Protein AF-A0A0F9FP41-F1 (afdb_monomer_lite)

Secondary structure (DSSP, 8-state):
---HHHHHHHHHHHHHHHHHHHHHHHH-HHHHHHHHHHHHHHHHHHHHHHHHHHHHHHHHHTTT--STTHHHHHHHHHHHHHHHHHHHHHHHHHHHT----HHHHHHHHHHHHHHHHHHHHHHTT---

Foldseek 3Di:
DPDLPPLLVLLVQLLVLLVVLLVVCVVPVQPRLLVNLVSLVSSLVSLVVSCVVVVVLCVVCVVVPPDPCVVVVVLLVVLSVLLNVLSVVRNVCSNVSNSDNPSSVSNSVSSVVSSVSSVVCVVVVVSD

pLDDT: mean 81.09, std 14.69, range [27.73, 95.56]

Organism: NCBI:txid412755

Radius of gyration: 15.66 Å; chains: 1; bounding box: 42×20×42 Å

Structure (mmCIF, N/CA/C/O backbone):
data_AF-A0A0F9FP41-F1
#
_entry.id   AF-A0A0F9FP41-F1
#
loop_
_atom_site.group_PDB
_atom_site.id
_atom_site.type_symbol
_atom_site.label_atom_id
_atom_site.label_alt_id
_atom_site.label_comp_id
_atom_site.l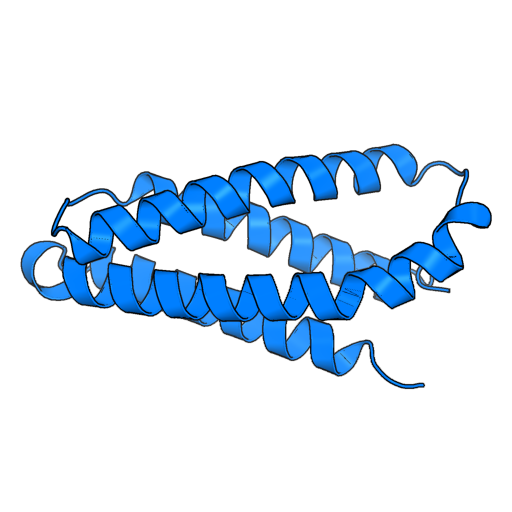abel_asym_id
_atom_site.label_entity_id
_atom_site.label_seq_id
_atom_site.pdbx_PDB_ins_code
_atom_site.Cartn_x
_atom_site.Cartn_y
_atom_site.Cartn_z
_atom_site.occupancy
_atom_site.B_iso_or_equiv
_atom_site.auth_seq_id
_atom_site.auth_comp_id
_atom_site.auth_asym_id
_atom_site.auth_atom_id
_atom_site.pdbx_PDB_model_num
ATOM 1 N N . PHE A 1 1 ? 7.578 -6.459 -22.882 1.00 27.73 1 PHE A N 1
ATOM 2 C CA . PHE A 1 1 ? 6.197 -6.137 -23.325 1.00 27.73 1 PHE A CA 1
ATOM 3 C C . PHE A 1 1 ? 5.163 -6.595 -22.292 1.00 27.73 1 PHE A C 1
ATOM 5 O O . PHE A 1 1 ? 4.282 -5.819 -21.958 1.00 27.73 1 PHE A O 1
ATOM 12 N N . PHE A 1 2 ? 5.323 -7.771 -21.671 1.00 29.27 2 PHE A N 1
ATOM 13 C CA . PHE A 1 2 ? 4.994 -7.941 -20.241 1.00 29.27 2 PHE A CA 1
ATOM 14 C C . PHE A 1 2 ? 5.940 -7.013 -19.437 1.00 29.27 2 PHE A C 1
ATOM 16 O O . PHE A 1 2 ? 7.082 -6.869 -19.860 1.00 29.27 2 PHE A O 1
ATOM 23 N N . SER A 1 3 ? 5.608 -6.296 -18.362 1.00 48.59 3 SER A N 1
ATOM 24 C CA . SER A 1 3 ? 4.456 -6.354 -17.455 1.00 48.59 3 SER A CA 1
ATOM 25 C C . SER A 1 3 ? 4.341 -5.072 -16.600 1.00 48.59 3 SER A C 1
ATOM 27 O O . SER A 1 3 ? 3.959 -5.151 -15.438 1.00 48.59 3 SER A O 1
ATOM 29 N N . HIS A 1 4 ? 4.683 -3.882 -17.117 1.00 55.31 4 HIS A N 1
ATOM 30 C CA . HIS A 1 4 ? 4.597 -2.652 -16.310 1.00 55.31 4 HIS A CA 1
ATOM 31 C C . HIS A 1 4 ? 3.174 -2.419 -15.783 1.00 55.31 4 HIS A C 1
ATOM 33 O O . HIS A 1 4 ? 2.991 -2.195 -14.592 1.00 55.31 4 HIS A O 1
ATOM 39 N N . THR A 1 5 ? 2.154 -2.584 -16.628 1.00 56.56 5 THR A N 1
ATOM 40 C CA . THR A 1 5 ? 0.736 -2.383 -16.284 1.00 56.56 5 THR A CA 1
ATOM 41 C C . THR A 1 5 ? 0.262 -3.206 -15.087 1.00 56.56 5 THR A C 1
ATOM 43 O O . THR A 1 5 ? -0.465 -2.675 -14.254 1.00 56.56 5 THR A O 1
ATOM 46 N N . GLY A 1 6 ? 0.694 -4.463 -14.948 1.00 59.78 6 GLY A N 1
ATOM 47 C CA . GLY A 1 6 ? 0.287 -5.321 -13.828 1.00 59.78 6 GLY A CA 1
ATOM 48 C C . GLY A 1 6 ? 0.765 -4.797 -12.471 1.00 59.78 6 GLY A C 1
ATOM 49 O O . GLY A 1 6 ? -0.021 -4.732 -11.528 1.00 59.78 6 GLY A O 1
ATOM 50 N N . PHE A 1 7 ? 2.020 -4.343 -12.394 1.00 67.38 7 PHE A N 1
ATOM 51 C CA . PHE A 1 7 ? 2.608 -3.797 -11.166 1.00 67.38 7 PHE A CA 1
ATOM 52 C C . PHE A 1 7 ? 1.913 -2.507 -10.719 1.00 67.38 7 PHE A C 1
ATOM 54 O O . PHE A 1 7 ? 1.596 -2.345 -9.539 1.00 67.38 7 PHE A O 1
ATOM 61 N N . TYR A 1 8 ? 1.601 -1.605 -11.659 1.00 71.94 8 TYR A N 1
ATOM 62 C CA . TYR A 1 8 ? 0.886 -0.368 -11.322 1.00 71.94 8 TYR A CA 1
ATOM 63 C C . TYR A 1 8 ? -0.561 -0.624 -10.928 1.00 71.94 8 TYR A C 1
ATOM 65 O O . TYR A 1 8 ? -1.055 -0.009 -9.990 1.00 71.94 8 TYR A O 1
ATOM 73 N N . ILE A 1 9 ? -1.247 -1.552 -11.591 1.00 77.94 9 ILE A N 1
ATOM 74 C CA . ILE A 1 9 ? -2.628 -1.870 -11.224 1.00 77.94 9 ILE A CA 1
ATOM 75 C C . ILE A 1 9 ? -2.668 -2.444 -9.801 1.00 77.94 9 ILE A C 1
ATOM 77 O O . ILE A 1 9 ? -3.452 -1.970 -8.980 1.00 77.94 9 ILE A O 1
ATOM 81 N N . ILE A 1 10 ? -1.781 -3.387 -9.464 1.00 85.44 10 ILE A N 1
ATOM 82 C CA . ILE A 1 10 ? -1.722 -3.976 -8.116 1.00 85.44 10 ILE A CA 1
ATOM 83 C C . ILE A 1 10 ? -1.324 -2.922 -7.073 1.00 85.44 10 ILE A C 1
ATOM 85 O O . ILE A 1 10 ? -1.988 -2.802 -6.041 1.00 85.44 10 ILE A O 1
ATOM 89 N N . GLY A 1 11 ? -0.287 -2.121 -7.346 1.00 84.50 11 GLY A N 1
ATOM 90 C CA . GLY A 1 11 ? 0.156 -1.049 -6.452 1.00 84.50 11 GLY A CA 1
ATOM 91 C C . GLY A 1 11 ? -0.910 0.030 -6.229 1.00 84.50 11 GLY A C 1
ATOM 92 O O . GLY A 1 11 ? -1.134 0.455 -5.096 1.00 84.50 11 GLY A O 1
ATOM 93 N N . GLY A 1 12 ? -1.627 0.425 -7.282 1.00 86.75 12 GLY A N 1
ATOM 94 C CA . GLY A 1 12 ? -2.725 1.386 -7.206 1.00 86.75 12 GLY A CA 1
ATOM 95 C C . GLY A 1 12 ? -3.905 0.859 -6.389 1.00 86.75 12 GLY A C 1
ATOM 96 O O . GLY A 1 12 ? -4.417 1.569 -5.524 1.00 86.75 12 GLY A O 1
ATOM 97 N N . ILE A 1 13 ? -4.300 -0.404 -6.592 1.00 91.00 13 ILE A N 1
ATOM 98 C CA . ILE A 1 13 ? -5.369 -1.043 -5.805 1.00 91.00 13 ILE A CA 1
ATOM 99 C C . ILE A 1 13 ? -4.972 -1.137 -4.327 1.00 91.00 13 ILE A C 1
ATOM 101 O O . ILE A 1 13 ? -5.805 -0.868 -3.460 1.00 91.00 13 ILE A O 1
ATOM 105 N N . ALA A 1 14 ? -3.710 -1.458 -4.024 1.00 91.38 14 ALA A N 1
ATOM 106 C CA . ALA A 1 14 ? -3.207 -1.469 -2.652 1.00 91.38 14 ALA A CA 1
ATOM 107 C C . ALA A 1 14 ? -3.384 -0.090 -1.990 1.00 91.38 14 ALA A C 1
ATOM 109 O O . ALA A 1 14 ? -4.023 0.023 -0.942 1.00 91.38 14 ALA A O 1
ATOM 110 N N . ILE A 1 15 ? -2.925 0.977 -2.655 1.00 93.19 15 ILE A N 1
ATOM 111 C CA . ILE A 1 15 ? -3.055 2.354 -2.157 1.00 93.19 15 ILE A CA 1
ATOM 112 C C . ILE A 1 15 ? -4.523 2.732 -1.939 1.00 93.19 15 ILE A C 1
ATOM 114 O O . ILE A 1 15 ? -4.856 3.273 -0.887 1.00 93.19 15 ILE A O 1
ATOM 118 N N . ILE A 1 16 ? -5.416 2.414 -2.882 1.00 93.06 16 ILE A N 1
ATOM 119 C CA . ILE A 1 16 ? -6.853 2.700 -2.752 1.00 93.06 16 ILE A CA 1
ATOM 120 C C . ILE A 1 16 ? -7.461 1.931 -1.573 1.00 93.06 16 ILE A C 1
ATOM 122 O O . ILE A 1 16 ? -8.249 2.504 -0.817 1.00 93.06 16 ILE A O 1
ATOM 126 N N . SER A 1 17 ? -7.082 0.666 -1.374 1.00 94.00 17 SER A N 1
ATOM 127 C CA . SER A 1 17 ? -7.535 -0.143 -0.237 1.00 94.00 17 SER A CA 1
ATOM 128 C C . SER A 1 17 ? -7.135 0.502 1.091 1.00 94.00 17 SER A C 1
ATOM 130 O O . SER A 1 17 ? -7.988 0.738 1.952 1.00 94.00 17 SER A O 1
ATOM 132 N N . LEU A 1 18 ? -5.856 0.863 1.248 1.00 92.25 18 LEU A N 1
ATOM 133 C CA . LEU A 1 18 ? -5.363 1.508 2.466 1.00 92.25 18 LEU A CA 1
ATOM 134 C C . LEU A 1 18 ? -5.971 2.903 2.669 1.00 92.25 18 LEU A C 1
ATOM 136 O O . LEU A 1 18 ? -6.353 3.247 3.790 1.00 92.25 18 LEU A O 1
ATOM 140 N N . ALA A 1 19 ? -6.105 3.695 1.602 1.00 92.69 19 ALA A N 1
ATOM 141 C CA . ALA A 1 19 ? -6.736 5.011 1.645 1.00 92.69 19 ALA A CA 1
ATOM 142 C C . ALA A 1 19 ? -8.187 4.899 2.118 1.00 92.69 19 ALA A C 1
ATOM 144 O O . ALA A 1 19 ? -8.580 5.582 3.059 1.00 92.69 19 ALA A O 1
ATOM 145 N N . THR A 1 20 ? -8.955 3.978 1.533 1.00 92.44 20 THR A N 1
ATOM 146 C CA . THR A 1 20 ? -10.353 3.727 1.903 1.00 92.44 20 THR A CA 1
ATOM 147 C C . THR A 1 20 ? -10.461 3.318 3.367 1.00 92.44 20 THR A C 1
ATOM 149 O O . THR A 1 20 ? -11.247 3.900 4.114 1.00 92.44 20 THR A O 1
ATOM 152 N N . GLY A 1 21 ? -9.621 2.381 3.819 1.00 87.94 21 GLY A N 1
ATOM 153 C CA . GLY A 1 21 ? -9.592 1.968 5.221 1.00 87.94 21 GLY A CA 1
ATOM 154 C C . GLY A 1 21 ? -9.237 3.108 6.169 1.00 87.94 21 GLY A C 1
ATOM 155 O O . GLY A 1 21 ? -9.797 3.206 7.259 1.00 87.94 21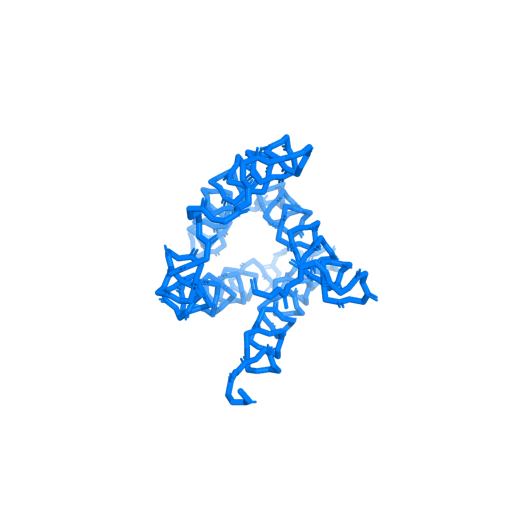 GLY A O 1
ATOM 156 N N . THR A 1 22 ? -8.330 3.997 5.768 1.00 88.12 22 THR A N 1
ATOM 157 C CA . THR A 1 22 ? -7.925 5.161 6.570 1.00 88.12 22 THR A CA 1
ATOM 158 C C . THR A 1 22 ? -9.012 6.239 6.593 1.00 88.12 22 THR A C 1
ATOM 160 O O . THR A 1 22 ? -9.295 6.787 7.653 1.00 88.12 22 THR A O 1
ATOM 163 N N . ILE A 1 23 ? -9.692 6.503 5.475 1.00 90.69 23 ILE A N 1
ATOM 164 C CA . ILE A 1 23 ? -10.799 7.470 5.392 1.00 90.69 23 ILE A CA 1
ATOM 165 C C . ILE A 1 23 ? -11.993 7.008 6.233 1.00 90.69 23 ILE A C 1
ATOM 167 O O . ILE A 1 23 ? -12.502 7.780 7.045 1.00 90.69 23 ILE A O 1
ATOM 171 N N . LEU A 1 24 ? -12.410 5.744 6.099 1.00 87.81 24 LEU A N 1
ATOM 172 C CA . LEU A 1 24 ? -13.501 5.183 6.904 1.00 87.81 24 LEU A CA 1
ATOM 173 C C . LEU A 1 24 ? -13.192 5.275 8.401 1.00 87.81 24 LEU A C 1
ATOM 175 O O . LEU A 1 24 ? -14.054 5.653 9.193 1.00 87.81 24 LEU A O 1
ATOM 179 N N . TYR A 1 25 ? -11.940 5.006 8.778 1.00 88.06 25 TYR A N 1
ATOM 180 C CA . TYR A 1 25 ? -11.474 5.171 10.149 1.00 88.06 25 TYR A CA 1
ATOM 181 C C . TYR A 1 25 ? -11.611 6.617 10.650 1.00 88.06 25 TYR A C 1
ATOM 183 O O . TYR A 1 25 ? -12.050 6.831 11.776 1.00 88.06 25 TYR A O 1
ATOM 191 N N . ILE A 1 26 ? -11.275 7.621 9.830 1.00 88.62 26 ILE A N 1
ATOM 192 C CA . ILE A 1 26 ? -11.420 9.042 10.199 1.00 88.62 26 ILE A CA 1
ATOM 193 C C . ILE A 1 26 ? -12.886 9.404 10.443 1.00 88.62 26 ILE A C 1
ATOM 195 O O . ILE A 1 26 ? -13.168 10.132 11.392 1.00 88.62 26 ILE A O 1
ATOM 199 N N . ILE A 1 27 ? -13.801 8.894 9.614 1.00 91.06 27 ILE A N 1
ATOM 200 C CA . ILE A 1 27 ? -15.237 9.182 9.726 1.00 91.06 27 ILE A CA 1
ATOM 201 C C . ILE A 1 27 ? -15.793 8.657 11.053 1.00 91.06 27 ILE A C 1
ATOM 203 O O . ILE A 1 27 ? -1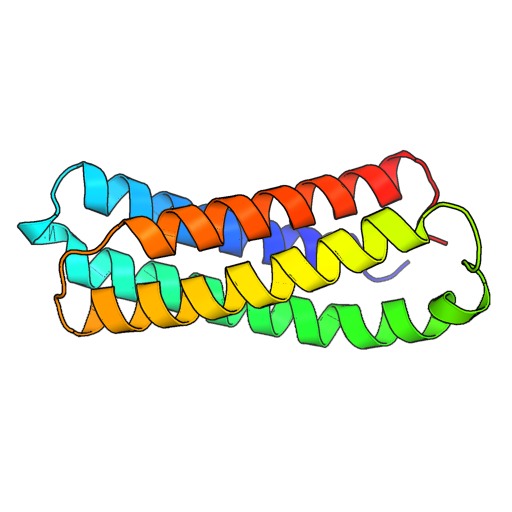6.519 9.371 11.742 1.00 91.06 27 ILE A O 1
ATOM 207 N N . ASN A 1 28 ? -15.476 7.411 11.420 1.00 89.69 28 ASN A N 1
ATOM 208 C CA . ASN A 1 28 ? -15.898 6.847 12.700 1.00 89.69 28 ASN A CA 1
ATOM 209 C C . ASN A 1 28 ? -14.927 5.765 13.185 1.00 89.69 28 ASN A C 1
ATOM 211 O O . ASN A 1 28 ? -15.008 4.600 12.791 1.00 89.69 28 ASN A O 1
ATOM 215 N N . GLN A 1 29 ? -14.044 6.151 14.103 1.00 86.38 29 GLN A N 1
ATOM 216 C CA . GLN A 1 29 ? -13.032 5.253 14.652 1.00 86.38 29 GLN A CA 1
ATOM 217 C C . GLN A 1 29 ? -13.666 4.078 15.402 1.00 86.38 29 GLN A C 1
ATOM 219 O O . GLN A 1 29 ? -13.258 2.942 15.211 1.00 86.38 29 GLN A O 1
ATOM 224 N N . GLU A 1 30 ? -14.707 4.309 16.204 1.00 86.38 30 GLU A N 1
ATOM 225 C CA . GLU A 1 30 ? -15.314 3.250 17.023 1.00 86.38 30 GLU A CA 1
ATOM 226 C C . GLU A 1 30 ? -15.900 2.120 16.180 1.00 86.38 30 GLU A C 1
ATOM 228 O O . GLU A 1 30 ? -15.751 0.944 16.510 1.00 86.38 30 GLU A O 1
ATOM 233 N N . LYS A 1 31 ? -16.526 2.488 15.060 1.00 88.12 31 LYS A N 1
ATOM 234 C CA . LYS A 1 31 ? -17.158 1.545 14.144 1.00 88.12 31 LYS A CA 1
ATOM 235 C C . LYS A 1 31 ? -16.154 0.889 13.197 1.00 88.12 31 LYS A C 1
ATOM 237 O O . LYS A 1 31 ? -16.301 -0.290 12.878 1.00 88.12 31 LYS A O 1
ATOM 242 N N . PHE A 1 32 ? -15.153 1.635 12.726 1.00 91.25 32 PHE A N 1
ATOM 243 C CA . PHE A 1 32 ? -14.329 1.221 11.590 1.00 91.25 32 PHE A CA 1
ATOM 244 C C . PHE A 1 32 ? -12.894 0.795 11.932 1.00 91.25 32 PHE A C 1
ATOM 246 O O . PHE A 1 32 ? -12.173 0.428 11.011 1.00 91.25 32 PHE A O 1
ATOM 253 N N . THR A 1 33 ? -12.462 0.728 13.202 1.00 88.50 33 THR A N 1
ATOM 254 C CA . THR A 1 33 ? -11.106 0.230 13.555 1.00 88.50 33 THR A CA 1
ATOM 255 C C . THR A 1 33 ? -10.792 -1.147 12.964 1.00 88.50 33 THR A C 1
ATOM 257 O O . THR A 1 33 ? -9.743 -1.335 12.350 1.00 88.50 33 THR A O 1
ATOM 260 N N . LYS A 1 34 ? -11.715 -2.110 13.075 1.00 88.12 34 LYS A N 1
ATOM 261 C CA . LYS A 1 34 ? -11.498 -3.455 12.512 1.00 88.12 34 LYS A CA 1
ATOM 262 C C . LYS A 1 34 ? -11.489 -3.448 10.984 1.00 88.12 34 LYS A C 1
ATOM 264 O O . LYS A 1 34 ? -10.690 -4.152 10.374 1.00 88.12 34 LYS A O 1
ATOM 269 N N . ALA A 1 35 ? -12.343 -2.629 10.367 1.00 89.50 35 ALA A N 1
ATOM 270 C CA . ALA A 1 35 ? -12.376 -2.464 8.915 1.00 89.50 35 ALA A CA 1
ATOM 271 C C . ALA A 1 35 ? -11.077 -1.828 8.393 1.00 89.50 35 ALA A C 1
ATOM 273 O O . ALA A 1 35 ? -10.547 -2.269 7.378 1.00 89.50 35 ALA A O 1
ATOM 274 N N . HIS A 1 36 ? -10.526 -0.855 9.125 1.00 91.19 36 HIS A N 1
ATOM 275 C CA . HIS A 1 36 ? -9.213 -0.278 8.856 1.00 91.19 36 HIS A CA 1
ATOM 276 C C . HIS A 1 36 ? -8.124 -1.348 8.882 1.00 91.19 36 HIS A C 1
ATOM 278 O O . HIS A 1 36 ? -7.370 -1.458 7.922 1.00 91.19 36 HIS A O 1
ATOM 284 N N . GLY A 1 37 ? -8.096 -2.182 9.928 1.00 88.56 37 GLY A N 1
ATOM 285 C CA . GLY A 1 37 ? -7.170 -3.312 10.022 1.00 88.56 37 GLY A CA 1
ATOM 286 C C . GLY A 1 37 ? -7.277 -4.250 8.821 1.00 88.56 37 GLY A C 1
ATOM 287 O O . GLY A 1 37 ? -6.275 -4.525 8.173 1.00 88.56 37 GLY A O 1
ATOM 288 N N . LEU A 1 38 ? -8.486 -4.680 8.453 1.00 92.69 38 LEU A N 1
ATOM 289 C CA . LEU A 1 38 ? -8.697 -5.572 7.305 1.00 92.69 38 LEU A CA 1
ATOM 290 C C . LEU A 1 38 ? -8.254 -4.951 5.973 1.00 92.69 38 LEU A C 1
ATOM 292 O O . LEU A 1 38 ? -7.577 -5.608 5.181 1.00 92.69 38 LEU A O 1
ATOM 296 N N . LEU A 1 39 ? -8.589 -3.685 5.726 1.00 93.50 39 LEU A N 1
ATOM 297 C CA . LEU A 1 39 ? -8.215 -2.984 4.495 1.00 93.50 39 LEU A CA 1
ATOM 298 C C . LEU A 1 39 ? -6.714 -2.664 4.436 1.00 93.50 39 LEU A C 1
ATOM 300 O O . LEU A 1 39 ? -6.114 -2.757 3.362 1.00 93.50 39 LEU A O 1
ATOM 304 N N . ALA A 1 40 ? -6.092 -2.366 5.580 1.00 91.38 40 ALA A N 1
ATOM 305 C CA . ALA A 1 40 ? -4.644 -2.233 5.706 1.00 91.38 40 ALA A CA 1
ATOM 306 C C . ALA A 1 40 ? -3.934 -3.576 5.478 1.00 91.38 40 ALA A C 1
ATOM 308 O O . ALA A 1 40 ? -2.931 -3.622 4.772 1.00 91.38 40 ALA A O 1
ATOM 309 N N . GLY A 1 41 ? -4.485 -4.679 5.992 1.00 91.88 41 GLY A N 1
ATOM 310 C CA . GLY A 1 41 ? -3.984 -6.035 5.750 1.00 91.88 41 GLY A CA 1
ATOM 311 C C . GLY A 1 41 ? -4.090 -6.453 4.286 1.00 91.88 41 GLY A C 1
ATOM 312 O O . GLY A 1 41 ? -3.134 -6.964 3.711 1.00 91.88 41 GLY A O 1
ATOM 313 N N . THR A 1 42 ? -5.223 -6.162 3.649 1.00 93.19 42 THR A N 1
ATOM 314 C CA . THR A 1 42 ? -5.419 -6.416 2.214 1.00 93.19 42 THR A CA 1
ATOM 315 C C . THR A 1 42 ? -4.419 -5.608 1.388 1.00 93.19 42 THR A C 1
ATOM 317 O O . THR A 1 42 ? -3.773 -6.143 0.490 1.00 93.19 42 THR A O 1
ATOM 320 N N . SER A 1 43 ? -4.217 -4.336 1.747 1.00 93.75 43 SER A N 1
ATOM 321 C CA . SER A 1 43 ? -3.201 -3.502 1.111 1.00 93.75 43 SER A CA 1
ATOM 322 C C . SER A 1 43 ? -1.785 -4.029 1.329 1.00 93.75 43 SER A C 1
ATOM 324 O O . SER A 1 43 ? -1.001 -3.987 0.389 1.00 93.75 43 SER A O 1
ATOM 326 N N . LEU A 1 44 ? -1.444 -4.517 2.525 1.00 93.31 44 LEU A N 1
ATOM 327 C CA . LEU A 1 44 ? -0.140 -5.128 2.789 1.00 93.31 44 LEU A CA 1
ATOM 328 C C . LEU A 1 44 ? 0.103 -6.312 1.863 1.00 93.31 44 LEU A C 1
ATOM 330 O O . LEU A 1 44 ? 1.131 -6.337 1.202 1.00 93.31 44 LEU A O 1
ATOM 334 N N . ILE A 1 45 ? -0.851 -7.244 1.773 1.00 94.25 45 ILE A N 1
ATOM 335 C CA . ILE A 1 45 ? -0.736 -8.435 0.919 1.00 94.25 45 ILE A CA 1
ATOM 336 C C . ILE A 1 45 ? -0.508 -8.026 -0.538 1.00 94.25 45 ILE A C 1
ATOM 338 O O . ILE A 1 45 ? 0.405 -8.537 -1.186 1.00 94.25 45 ILE A O 1
ATOM 342 N N . LEU A 1 46 ? -1.295 -7.075 -1.048 1.00 92.56 46 LEU A N 1
ATOM 343 C CA . LEU A 1 46 ? -1.139 -6.571 -2.412 1.00 92.56 46 LEU A CA 1
ATOM 344 C C . LEU A 1 46 ? 0.224 -5.899 -2.624 1.00 92.56 46 LEU A C 1
ATOM 346 O O . LEU A 1 46 ? 0.867 -6.140 -3.643 1.00 92.56 46 LEU A O 1
ATOM 350 N N . THR A 1 47 ? 0.706 -5.116 -1.656 1.00 91.44 47 THR A N 1
ATOM 351 C CA . THR A 1 47 ? 2.046 -4.517 -1.701 1.00 91.44 47 THR A CA 1
ATOM 352 C C . THR A 1 47 ? 3.142 -5.586 -1.678 1.00 91.44 47 THR A C 1
ATOM 354 O O . THR A 1 47 ? 4.102 -5.480 -2.437 1.00 91.44 47 THR A O 1
ATOM 357 N N . THR A 1 48 ? 3.009 -6.642 -0.870 1.00 91.62 48 THR A N 1
ATOM 358 C CA . THR A 1 48 ? 3.956 -7.769 -0.838 1.00 91.62 48 THR A CA 1
ATOM 359 C C . THR A 1 48 ? 4.017 -8.477 -2.186 1.00 91.62 48 THR A C 1
ATOM 361 O O . THR A 1 48 ? 5.107 -8.712 -2.704 1.00 91.62 48 THR A O 1
ATOM 364 N N . ILE A 1 49 ? 2.855 -8.774 -2.778 1.00 89.88 49 ILE A N 1
ATOM 365 C CA . ILE A 1 49 ? 2.770 -9.352 -4.123 1.00 89.88 49 ILE A CA 1
ATOM 366 C C . ILE A 1 49 ? 3.469 -8.422 -5.116 1.00 89.88 49 ILE A C 1
ATOM 368 O O . ILE A 1 49 ? 4.334 -8.872 -5.862 1.00 89.88 49 ILE A O 1
ATOM 372 N N . ASN A 1 50 ? 3.177 -7.119 -5.071 1.00 87.62 50 ASN A N 1
ATOM 373 C CA . ASN A 1 50 ? 3.806 -6.142 -5.953 1.00 87.62 50 ASN A CA 1
ATOM 374 C C . ASN A 1 50 ? 5.344 -6.179 -5.842 1.00 87.62 50 ASN A C 1
ATOM 376 O O . ASN A 1 50 ? 6.024 -6.316 -6.855 1.00 87.62 50 ASN A O 1
ATOM 380 N N . ILE A 1 51 ? 5.895 -6.179 -4.622 1.00 85.88 51 ILE A N 1
ATOM 381 C CA . ILE A 1 51 ? 7.347 -6.262 -4.377 1.00 85.88 51 ILE A CA 1
ATOM 382 C C . ILE A 1 51 ? 7.953 -7.534 -4.986 1.00 85.88 51 ILE A C 1
ATOM 384 O O . ILE A 1 51 ? 8.928 -7.443 -5.731 1.00 85.88 51 ILE A O 1
ATOM 388 N N . ILE A 1 52 ? 7.375 -8.709 -4.704 1.00 85.31 52 ILE A N 1
ATOM 389 C CA . ILE A 1 52 ? 7.877 -9.999 -5.218 1.00 85.31 52 ILE A CA 1
ATOM 390 C C . ILE A 1 52 ? 7.929 -9.978 -6.744 1.00 85.31 52 ILE A C 1
ATOM 392 O O . ILE A 1 52 ? 8.889 -10.442 -7.356 1.00 85.31 52 ILE A O 1
ATOM 396 N N . THR A 1 53 ? 6.895 -9.414 -7.356 1.00 81.44 53 THR A N 1
ATOM 397 C CA . THR A 1 53 ? 6.745 -9.429 -8.805 1.00 81.44 53 THR A CA 1
ATOM 398 C C . THR A 1 53 ? 7.656 -8.410 -9.513 1.00 81.44 53 THR A C 1
ATOM 400 O O . THR A 1 53 ? 8.050 -8.643 -10.654 1.00 81.44 53 THR A O 1
ATOM 403 N N . VAL A 1 54 ? 8.065 -7.330 -8.832 1.00 77.25 54 VAL A N 1
ATOM 404 C CA . VAL A 1 54 ? 8.972 -6.293 -9.365 1.00 77.25 54 VAL A CA 1
ATOM 405 C C . VAL A 1 54 ? 10.457 -6.631 -9.150 1.00 77.25 54 VAL A C 1
ATOM 407 O O . VAL A 1 54 ? 11.293 -6.215 -9.950 1.00 77.25 54 VAL A O 1
ATOM 410 N N . ILE A 1 55 ? 10.801 -7.436 -8.135 1.00 75.69 55 ILE A N 1
ATOM 411 C CA . ILE A 1 55 ? 12.197 -7.768 -7.782 1.00 75.69 55 ILE A CA 1
ATOM 412 C C . ILE A 1 55 ? 13.004 -8.341 -8.956 1.00 75.69 55 ILE A C 1
ATOM 414 O O . ILE A 1 55 ? 14.124 -7.891 -9.200 1.00 75.69 55 ILE A O 1
ATOM 418 N N . GLN A 1 56 ? 12.461 -9.321 -9.686 1.00 72.19 56 GLN A N 1
ATOM 419 C CA . GLN A 1 56 ? 13.198 -9.970 -10.776 1.00 72.19 56 GLN A CA 1
ATOM 420 C C . GLN A 1 56 ? 13.472 -9.028 -11.960 1.00 72.19 56 GLN A C 1
ATOM 422 O O . GLN A 1 56 ? 14.633 -8.929 -12.364 1.00 72.19 56 GLN A O 1
ATOM 427 N N . PRO A 1 57 ? 12.469 -8.291 -12.484 1.00 68.38 57 PRO A N 1
ATOM 428 C CA . PRO A 1 57 ? 12.707 -7.258 -13.485 1.00 68.38 57 PRO A CA 1
ATOM 429 C C . PRO A 1 57 ? 13.762 -6.243 -13.040 1.00 68.38 57 PRO A C 1
ATOM 431 O O . PRO A 1 57 ? 14.710 -5.993 -13.778 1.00 68.38 57 PRO A O 1
ATOM 434 N N . THR A 1 58 ? 13.665 -5.714 -11.816 1.00 67.94 58 THR A N 1
ATOM 435 C CA . THR A 1 58 ? 14.600 -4.692 -11.318 1.00 67.94 58 THR A CA 1
ATOM 436 C C . THR A 1 58 ? 16.038 -5.202 -11.206 1.00 67.94 58 THR A C 1
ATOM 438 O O . THR A 1 58 ? 16.968 -4.465 -11.526 1.00 67.94 58 THR A O 1
ATOM 441 N N . ALA A 1 59 ? 16.247 -6.458 -10.804 1.00 67.12 59 ALA A N 1
ATOM 442 C CA . ALA A 1 59 ? 17.587 -7.037 -10.700 1.00 67.12 59 ALA A CA 1
ATOM 443 C C . ALA A 1 59 ? 18.299 -7.151 -12.061 1.00 67.12 59 ALA A C 1
ATOM 445 O O . ALA A 1 59 ? 19.517 -6.993 -12.127 1.00 67.12 59 ALA A O 1
ATOM 446 N N . SER A 1 60 ? 17.553 -7.385 -13.147 1.00 66.12 60 SER A N 1
ATOM 447 C CA . SER A 1 60 ? 18.124 -7.548 -14.493 1.00 66.12 60 SER A CA 1
ATOM 448 C C . SER A 1 60 ? 18.659 -6.256 -15.125 1.00 66.12 60 SER A C 1
ATOM 450 O O . SER A 1 60 ? 19.559 -6.319 -15.958 1.00 66.12 60 SER A O 1
ATOM 452 N N . VAL A 1 61 ? 18.163 -5.092 -14.695 1.00 62.16 61 VAL A N 1
ATOM 453 C CA . VAL A 1 61 ? 18.546 -3.765 -15.226 1.00 62.16 61 VAL A CA 1
ATOM 454 C C . VAL A 1 61 ? 19.457 -2.971 -14.283 1.00 62.16 61 VAL A C 1
ATOM 456 O O . VAL A 1 61 ? 20.014 -1.941 -14.660 1.00 62.16 61 VAL A O 1
ATOM 459 N N . LEU A 1 62 ? 19.687 -3.486 -13.071 1.00 58.75 62 LEU A N 1
ATOM 460 C CA . LEU A 1 62 ? 20.551 -2.882 -12.052 1.00 58.75 62 LEU A CA 1
ATOM 461 C C . LEU A 1 62 ? 21.995 -2.571 -12.520 1.00 58.75 62 LEU A C 1
ATOM 463 O O . LEU A 1 62 ? 22.512 -1.528 -12.118 1.00 58.75 62 LEU A O 1
ATOM 467 N N . PRO A 1 63 ? 22.659 -3.381 -13.376 1.00 55.84 63 PRO A N 1
ATOM 468 C CA . PRO A 1 63 ? 24.028 -3.091 -13.822 1.00 55.84 63 PRO A CA 1
ATOM 469 C C . PRO A 1 63 ? 24.142 -1.911 -14.800 1.00 55.84 63 PRO A C 1
ATOM 471 O O . PRO A 1 63 ? 25.227 -1.361 -14.967 1.00 55.84 63 PRO A O 1
ATOM 474 N N . ILE A 1 64 ? 23.045 -1.531 -15.466 1.00 53.22 64 ILE A N 1
ATOM 475 C CA . ILE A 1 64 ? 23.037 -0.546 -16.563 1.00 53.22 64 ILE A CA 1
ATOM 476 C C . ILE A 1 64 ? 22.799 0.883 -16.026 1.00 53.22 64 ILE A C 1
ATOM 478 O O . ILE A 1 64 ? 23.146 1.864 -16.679 1.00 53.22 64 ILE A O 1
ATOM 482 N N . LEU A 1 65 ? 22.287 1.014 -14.795 1.00 50.91 65 LEU A N 1
ATOM 483 C CA . LEU A 1 65 ? 21.795 2.265 -14.203 1.00 50.91 65 LEU A CA 1
ATOM 484 C C . LEU A 1 65 ? 22.730 2.892 -13.139 1.00 50.91 65 LEU A C 1
ATOM 486 O O . LEU A 1 65 ? 22.265 3.525 -12.192 1.00 50.91 65 LEU A O 1
ATOM 490 N N . LEU A 1 66 ? 24.056 2.758 -13.272 1.00 51.03 66 LEU A N 1
ATOM 491 C CA . LEU A 1 66 ? 25.052 3.410 -12.392 1.00 51.03 66 LEU A CA 1
ATOM 492 C C . LEU A 1 66 ? 25.216 4.920 -12.691 1.00 51.03 66 LEU A C 1
ATOM 494 O O . LEU A 1 66 ? 26.315 5.429 -12.901 1.00 51.03 66 LEU A O 1
ATOM 498 N N . GLN A 1 67 ? 24.102 5.649 -12.733 1.00 58.12 67 GLN A N 1
ATOM 499 C CA . GLN A 1 67 ? 24.005 7.071 -13.078 1.00 58.12 67 GLN A CA 1
ATOM 500 C C . GLN A 1 67 ? 23.018 7.794 -12.121 1.00 58.12 67 GLN A C 1
ATOM 502 O O . GLN A 1 67 ? 22.460 7.124 -11.253 1.00 58.12 67 GLN A O 1
ATOM 507 N N . PRO A 1 68 ? 22.853 9.143 -12.161 1.00 55.50 68 PRO A N 1
ATOM 508 C CA . PRO A 1 68 ? 22.256 10.017 -11.114 1.00 55.50 68 PRO A CA 1
ATOM 509 C C . PRO A 1 68 ? 20.925 9.626 -10.427 1.00 55.50 68 PRO A C 1
ATOM 511 O O . PRO A 1 68 ? 20.501 10.292 -9.483 1.00 55.50 68 PRO A O 1
ATOM 514 N N . THR A 1 69 ? 20.266 8.549 -10.840 1.00 64.75 69 THR A N 1
ATOM 515 C CA . THR A 1 69 ? 19.058 7.967 -10.242 1.00 64.75 69 THR A CA 1
ATOM 516 C C . THR A 1 69 ? 19.298 7.202 -8.934 1.0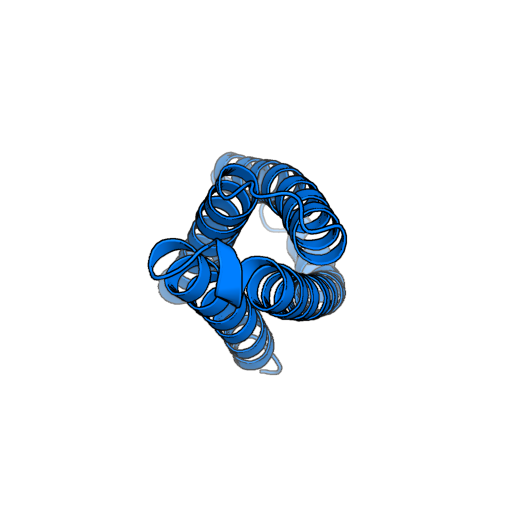0 64.75 69 THR A C 1
ATOM 518 O O . THR A 1 69 ? 18.329 6.922 -8.229 1.00 64.75 69 THR A O 1
ATOM 521 N N . MET A 1 70 ? 20.552 6.915 -8.554 1.00 68.06 70 MET A N 1
ATOM 522 C CA . MET A 1 70 ? 20.912 6.207 -7.306 1.00 68.06 70 MET A CA 1
ATOM 523 C C . MET A 1 70 ? 20.252 6.796 -6.049 1.00 68.06 70 MET A C 1
ATOM 525 O O . MET A 1 70 ? 19.788 6.053 -5.185 1.00 68.06 70 MET A O 1
ATOM 529 N N . PHE A 1 71 ? 20.160 8.126 -5.956 1.00 74.25 71 PHE A N 1
ATOM 530 C CA . PHE A 1 71 ? 19.506 8.789 -4.825 1.00 74.25 71 PHE A CA 1
ATOM 531 C C . PHE A 1 71 ? 18.005 8.481 -4.763 1.00 74.25 71 PHE A C 1
ATOM 533 O O . PHE A 1 71 ? 17.483 8.148 -3.702 1.00 74.25 71 PHE A O 1
ATOM 540 N N . LEU A 1 72 ? 17.315 8.538 -5.906 1.00 75.81 72 LEU A N 1
ATOM 541 C CA . LEU A 1 72 ? 15.888 8.222 -5.993 1.00 75.81 72 LEU A CA 1
ATOM 542 C C . LEU A 1 72 ? 15.630 6.744 -5.682 1.00 75.81 72 LEU A C 1
ATOM 544 O O . LEU A 1 72 ? 14.640 6.406 -5.039 1.00 75.81 72 LEU A O 1
ATOM 548 N N . GLN A 1 73 ? 16.530 5.858 -6.098 1.00 75.94 73 GLN A N 1
ATOM 549 C CA . GLN A 1 73 ? 16.427 4.425 -5.834 1.00 75.94 73 GLN A CA 1
ATOM 550 C C . GLN A 1 73 ? 16.634 4.103 -4.349 1.00 75.94 73 GLN A C 1
ATOM 552 O O . GLN A 1 73 ? 15.860 3.347 -3.765 1.00 75.94 73 GLN A O 1
ATOM 557 N N . LEU A 1 74 ? 17.616 4.744 -3.709 1.00 81.62 74 LEU A N 1
ATOM 558 C CA . LEU A 1 74 ? 17.829 4.641 -2.266 1.00 81.62 74 LEU A CA 1
ATOM 559 C C . LEU A 1 74 ? 16.628 5.187 -1.481 1.00 81.62 74 LEU A C 1
ATOM 561 O O . LEU A 1 74 ? 16.153 4.533 -0.554 1.00 81.62 74 LEU A O 1
ATOM 565 N N . LEU A 1 75 ? 16.100 6.348 -1.882 1.00 85.19 75 LEU A N 1
ATOM 566 C CA . LEU A 1 75 ? 14.898 6.935 -1.291 1.00 85.19 75 LEU A CA 1
ATOM 567 C C . LEU A 1 75 ? 13.702 5.977 -1.401 1.00 85.19 75 LEU A C 1
ATOM 569 O O . LEU A 1 75 ? 13.009 5.758 -0.410 1.00 85.19 75 LEU A O 1
ATOM 573 N N . HIS A 1 76 ? 13.503 5.354 -2.566 1.00 86.19 76 HIS A N 1
ATOM 574 C CA . HIS A 1 76 ? 12.438 4.376 -2.792 1.00 86.19 76 HIS A CA 1
ATOM 575 C C . HIS A 1 76 ? 12.538 3.181 -1.840 1.00 86.19 76 HIS A C 1
ATOM 577 O O . HIS A 1 76 ? 11.531 2.751 -1.277 1.00 86.19 76 HIS A O 1
ATOM 583 N N . ILE A 1 77 ? 13.751 2.657 -1.631 1.00 85.44 77 ILE A N 1
ATOM 584 C CA . ILE A 1 77 ? 14.002 1.542 -0.709 1.00 85.44 77 ILE A CA 1
ATOM 585 C C . ILE A 1 77 ? 13.710 1.966 0.732 1.00 85.44 77 ILE A C 1
ATOM 587 O O . ILE A 1 77 ? 12.987 1.263 1.436 1.00 85.44 77 ILE A O 1
ATOM 591 N N . ILE A 1 78 ? 14.214 3.126 1.164 1.00 89.38 78 ILE A N 1
ATOM 592 C CA . ILE A 1 78 ? 14.001 3.640 2.525 1.00 89.38 78 ILE A CA 1
ATOM 593 C C . ILE A 1 78 ? 12.506 3.845 2.793 1.00 89.38 78 ILE A C 1
ATOM 595 O O . ILE A 1 78 ? 11.978 3.332 3.780 1.00 89.38 78 ILE A O 1
ATOM 599 N N . LEU A 1 79 ? 11.803 4.538 1.892 1.00 91.44 79 LEU A N 1
ATOM 600 C CA . LEU A 1 79 ? 10.356 4.732 1.982 1.00 91.44 79 LEU A CA 1
ATOM 601 C C . LEU A 1 79 ? 9.605 3.401 1.904 1.00 91.44 79 LEU A C 1
ATOM 603 O O . LEU A 1 79 ? 8.620 3.213 2.612 1.00 91.44 79 LEU A O 1
ATOM 607 N N . GLY A 1 80 ? 10.095 2.450 1.110 1.00 89.38 80 GLY A N 1
ATOM 608 C CA . GLY A 1 80 ? 9.557 1.097 1.035 1.00 89.38 80 GLY A CA 1
ATOM 609 C C . GLY A 1 80 ? 9.601 0.396 2.391 1.00 89.38 80 GLY A C 1
ATOM 610 O O . GLY A 1 80 ? 8.569 -0.072 2.864 1.00 89.38 80 GLY A O 1
ATOM 611 N N . VAL A 1 81 ? 10.759 0.388 3.056 1.00 92.06 81 VAL A N 1
ATOM 612 C CA . VAL A 1 81 ? 10.952 -0.244 4.374 1.00 92.06 81 VAL A CA 1
ATOM 613 C C . VAL A 1 81 ? 10.124 0.449 5.459 1.00 92.06 81 VAL A C 1
ATOM 615 O O . VAL A 1 81 ? 9.439 -0.226 6.235 1.00 92.06 81 VAL A O 1
ATOM 618 N N . ILE A 1 82 ? 10.146 1.785 5.504 1.00 95.56 82 ILE A N 1
ATOM 619 C CA . ILE A 1 82 ? 9.366 2.569 6.474 1.00 95.56 82 ILE A CA 1
ATOM 620 C C . ILE A 1 82 ? 7.870 2.323 6.263 1.00 95.56 82 ILE A C 1
ATOM 622 O O . ILE A 1 82 ? 7.156 1.997 7.213 1.00 95.56 82 ILE A O 1
ATOM 626 N N . GLY A 1 83 ? 7.401 2.422 5.018 1.00 93.31 83 GLY A N 1
ATOM 627 C CA . GLY A 1 83 ? 6.003 2.215 4.660 1.00 93.31 83 GLY A CA 1
ATOM 628 C C . GLY A 1 83 ? 5.530 0.793 4.946 1.00 93.31 83 GLY A C 1
ATOM 629 O O . GLY A 1 83 ? 4.443 0.610 5.483 1.00 93.31 83 GLY A O 1
ATOM 630 N N . TYR A 1 84 ? 6.358 -0.214 4.661 1.00 93.94 84 TYR A N 1
ATOM 631 C CA . TYR A 1 84 ? 6.038 -1.614 4.943 1.00 93.94 84 TYR A CA 1
ATOM 632 C C . TYR A 1 84 ? 5.926 -1.887 6.446 1.00 93.94 84 TYR A C 1
ATOM 634 O O . TYR A 1 84 ? 4.951 -2.488 6.897 1.00 93.94 84 TYR A O 1
ATOM 642 N N . SER A 1 85 ? 6.866 -1.363 7.237 1.00 95.50 85 SER A N 1
ATOM 643 C CA . SER A 1 85 ? 6.836 -1.471 8.701 1.00 95.50 85 SER A CA 1
ATOM 644 C C . SER A 1 85 ? 5.607 -0.773 9.290 1.00 95.50 85 SER A C 1
ATOM 646 O O . SER A 1 85 ? 4.886 -1.352 10.101 1.00 95.50 85 SER A O 1
ATOM 648 N N . ALA A 1 86 ? 5.315 0.448 8.833 1.00 93.56 86 ALA A N 1
ATOM 649 C CA . ALA A 1 86 ? 4.121 1.183 9.235 1.00 93.56 86 ALA A CA 1
ATOM 650 C C . ALA A 1 86 ? 2.833 0.452 8.823 1.00 93.56 86 ALA A C 1
ATOM 652 O O . ALA A 1 86 ? 1.887 0.399 9.604 1.00 93.56 86 ALA A O 1
ATOM 653 N N . GLY A 1 87 ? 2.808 -0.174 7.645 1.00 91.88 87 GLY A N 1
ATOM 654 C CA . GLY A 1 87 ? 1.683 -0.978 7.182 1.00 91.88 87 GLY A CA 1
ATOM 655 C C . GLY A 1 87 ? 1.401 -2.149 8.122 1.00 91.88 87 GLY A C 1
ATOM 656 O O . GLY A 1 87 ? 0.261 -2.309 8.555 1.00 91.88 87 GLY A O 1
ATOM 657 N N . ILE A 1 88 ? 2.433 -2.917 8.504 1.00 94.69 88 ILE A N 1
ATOM 658 C CA . ILE A 1 88 ? 2.313 -4.029 9.468 1.00 94.69 88 ILE A CA 1
ATOM 659 C C . ILE A 1 88 ? 1.725 -3.529 10.788 1.00 94.69 88 ILE A C 1
ATOM 661 O O . ILE A 1 88 ? 0.783 -4.125 11.311 1.00 94.69 88 ILE A O 1
ATOM 665 N N . ILE A 1 89 ? 2.237 -2.412 11.311 1.00 93.12 89 ILE A N 1
ATOM 666 C 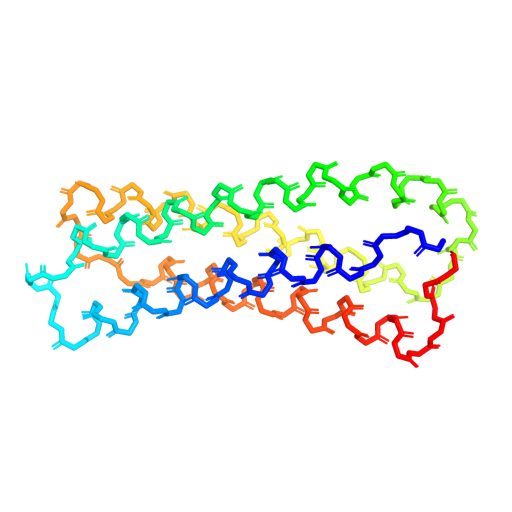CA . ILE A 1 89 ? 1.736 -1.842 12.564 1.00 93.12 89 ILE A CA 1
ATOM 667 C C . ILE A 1 89 ? 0.276 -1.392 12.408 1.00 93.12 89 ILE A C 1
ATOM 669 O O . ILE A 1 89 ? -0.531 -1.677 13.288 1.00 93.12 89 ILE A O 1
ATOM 673 N N . ALA A 1 90 ? -0.094 -0.746 11.298 1.00 90.12 90 ALA A N 1
ATOM 674 C CA . ALA A 1 90 ? -1.470 -0.318 11.031 1.00 90.12 90 ALA A CA 1
ATOM 675 C C . ALA A 1 90 ? -2.445 -1.505 10.963 1.00 90.12 90 ALA A C 1
ATOM 677 O O . ALA A 1 90 ? -3.531 -1.459 11.542 1.00 90.12 90 ALA A O 1
ATOM 678 N N . PHE A 1 91 ? -2.033 -2.595 10.313 1.00 92.44 91 PHE A N 1
ATOM 679 C CA . PHE A 1 91 ? -2.783 -3.846 10.256 1.00 92.44 91 PHE A CA 1
ATOM 680 C C . PHE A 1 91 ? -3.003 -4.447 11.651 1.00 92.44 91 PHE A C 1
ATOM 682 O O . PHE A 1 91 ? -4.145 -4.698 12.044 1.00 92.44 91 PHE A O 1
ATOM 689 N N . LEU A 1 92 ? -1.928 -4.625 12.424 1.00 92.62 92 LEU A N 1
ATOM 690 C CA . LEU A 1 92 ? -1.994 -5.206 13.768 1.00 92.62 92 LEU A CA 1
ATOM 691 C C . LEU A 1 92 ? -2.776 -4.314 14.744 1.00 92.62 92 LEU A C 1
ATOM 693 O O . LEU A 1 92 ? -3.585 -4.814 15.528 1.00 92.62 92 LEU A O 1
ATOM 697 N N . ALA A 1 93 ? -2.586 -2.995 14.677 1.00 88.25 93 ALA A N 1
ATOM 698 C CA . ALA A 1 93 ? -3.339 -2.028 15.470 1.00 88.25 93 ALA A CA 1
ATOM 699 C C . ALA A 1 93 ? -4.840 -2.088 15.141 1.00 88.25 93 ALA A C 1
ATOM 701 O O . ALA A 1 93 ? -5.665 -2.200 16.044 1.00 88.25 93 ALA A O 1
ATOM 702 N N . GLY A 1 94 ? -5.207 -2.114 13.857 1.00 86.69 94 GLY A N 1
ATOM 703 C CA . GLY A 1 94 ? -6.608 -2.216 13.446 1.00 86.69 94 GLY A CA 1
ATOM 704 C C . GLY A 1 94 ? -7.270 -3.534 13.868 1.00 86.69 94 GLY A C 1
ATOM 705 O O . GLY A 1 94 ? -8.405 -3.528 14.348 1.00 86.69 94 GLY A O 1
ATOM 706 N N . LEU A 1 95 ? -6.563 -4.665 13.761 1.00 88.06 95 LEU A N 1
ATOM 707 C CA . LEU A 1 95 ? -7.087 -5.968 14.193 1.00 88.06 95 LEU A CA 1
ATOM 708 C C . LEU A 1 95 ? -7.214 -6.096 15.714 1.00 88.06 95 LEU A C 1
ATOM 710 O O . LEU A 1 95 ? -8.202 -6.647 16.198 1.00 88.06 95 LEU A O 1
ATOM 714 N N . SER A 1 96 ? -6.254 -5.556 16.466 1.00 87.75 96 SER A N 1
ATOM 715 C CA . SER A 1 96 ? -6.302 -5.528 17.934 1.00 87.75 96 SER A CA 1
ATOM 716 C C . SER A 1 96 ? -7.353 -4.560 18.489 1.00 87.75 96 SER A C 1
ATOM 718 O O . SER A 1 96 ? -7.596 -4.538 19.693 1.00 87.75 96 SER A O 1
ATOM 720 N N . GLY A 1 97 ? -8.002 -3.762 17.632 1.00 83.62 97 GLY A N 1
ATOM 721 C CA . GLY A 1 97 ? -8.930 -2.719 18.062 1.00 83.62 97 GLY A CA 1
ATOM 722 C C . GLY A 1 97 ? -8.224 -1.479 18.616 1.00 83.62 97 GLY A C 1
ATOM 723 O O . GLY A 1 97 ? -8.893 -0.583 19.138 1.00 83.62 97 GLY A O 1
ATOM 724 N N . HIS A 1 98 ? -6.896 -1.398 18.490 1.00 85.56 98 HIS A N 1
ATOM 725 C CA . HIS A 1 98 ? -6.135 -0.231 18.892 1.00 85.56 98 HIS A CA 1
ATOM 726 C C . HIS A 1 98 ? -6.379 0.928 17.922 1.00 85.56 98 HIS A C 1
ATOM 728 O O . HIS A 1 98 ? -6.158 0.847 16.713 1.00 85.56 98 HIS A O 1
ATOM 734 N N . ARG A 1 99 ? -6.845 2.041 18.485 1.00 79.88 99 ARG A N 1
ATOM 735 C CA . ARG A 1 99 ? -7.308 3.217 17.752 1.00 79.88 99 ARG A CA 1
ATOM 736 C C . ARG A 1 99 ? -6.144 4.120 17.322 1.00 79.88 99 ARG A C 1
ATOM 738 O O . ARG A 1 99 ? -6.048 5.266 17.757 1.00 79.88 99 ARG A O 1
ATOM 745 N N . SER A 1 100 ? -5.258 3.618 16.461 1.00 78.19 100 SER A N 1
ATOM 746 C CA . SER A 1 100 ? -4.119 4.383 15.939 1.00 78.19 100 SER A CA 1
ATOM 747 C C . SER A 1 100 ? -4.173 4.553 14.422 1.00 78.19 100 SER A C 1
ATOM 749 O O . SER A 1 100 ? -4.125 3.587 13.669 1.00 78.19 100 SER A O 1
ATOM 751 N N . ARG A 1 101 ? -4.229 5.815 13.977 1.00 80.00 101 ARG A N 1
ATOM 752 C CA . ARG A 1 101 ? -4.277 6.204 12.552 1.00 80.00 101 ARG A CA 1
ATOM 753 C C . ARG A 1 101 ? -2.922 6.533 11.940 1.00 80.00 101 ARG A C 1
ATOM 755 O O . ARG A 1 101 ? -2.796 6.571 10.720 1.00 80.00 101 ARG A O 1
ATOM 762 N N . ILE A 1 102 ? -1.927 6.838 12.773 1.00 88.25 102 ILE A N 1
ATOM 763 C CA . ILE A 1 102 ? -0.677 7.449 12.307 1.00 88.25 102 ILE A CA 1
ATOM 764 C C . ILE A 1 102 ? 0.093 6.511 11.376 1.00 88.25 102 ILE A C 1
ATOM 766 O O . ILE A 1 102 ? 0.585 6.936 10.337 1.00 88.25 102 ILE A O 1
ATOM 770 N N . TYR A 1 103 ? 0.097 5.219 11.693 1.00 90.44 103 TYR A N 1
ATOM 771 C CA . TYR A 1 103 ? 0.788 4.202 10.910 1.00 90.44 103 TYR A CA 1
ATOM 772 C C . TYR A 1 103 ? 0.141 3.979 9.538 1.00 90.44 103 TYR A C 1
ATOM 774 O O . TYR A 1 103 ? 0.855 3.836 8.549 1.00 90.44 103 TYR A O 1
ATOM 782 N N . GLY A 1 104 ? -1.195 4.047 9.455 1.00 88.00 104 GLY A N 1
ATOM 783 C CA . GLY A 1 104 ? -1.916 3.990 8.182 1.00 88.00 104 GLY A CA 1
ATOM 784 C C . GLY A 1 104 ? -1.547 5.155 7.259 1.00 88.00 104 GLY A C 1
ATOM 785 O O . GLY A 1 104 ? -1.274 4.941 6.082 1.00 88.00 104 GLY A O 1
ATOM 786 N N . PHE A 1 105 ? -1.437 6.374 7.799 1.00 90.69 105 PHE A N 1
ATOM 787 C CA . PHE A 1 105 ? -1.000 7.543 7.025 1.00 90.69 105 PHE A CA 1
ATOM 788 C C . PHE A 1 105 ? 0.466 7.479 6.592 1.00 90.69 105 PHE A C 1
ATOM 790 O O . PHE A 1 105 ? 0.771 7.842 5.458 1.00 90.69 105 PHE A O 1
ATOM 797 N N . ILE A 1 106 ? 1.367 7.008 7.462 1.00 93.25 106 ILE A N 1
ATOM 798 C CA . ILE A 1 106 ? 2.786 6.841 7.116 1.00 93.25 106 ILE A CA 1
ATOM 799 C C . ILE A 1 106 ? 2.929 5.831 5.971 1.00 93.25 106 ILE A C 1
ATOM 801 O O . ILE A 1 106 ? 3.596 6.126 4.979 1.00 93.25 106 ILE A O 1
ATOM 805 N N . ALA A 1 107 ? 2.264 4.675 6.076 1.00 92.56 107 ALA A N 1
ATOM 806 C CA . ALA A 1 107 ? 2.262 3.658 5.027 1.00 92.56 107 ALA A CA 1
ATOM 807 C C . ALA A 1 107 ? 1.683 4.201 3.713 1.00 92.56 107 ALA A C 1
ATOM 809 O O . ALA A 1 107 ? 2.300 4.050 2.659 1.00 92.56 107 ALA A O 1
ATOM 810 N N . LEU A 1 108 ? 0.551 4.911 3.784 1.00 92.81 108 LEU A N 1
ATOM 811 C CA . LEU A 1 108 ? -0.097 5.508 2.619 1.00 92.81 108 LEU A CA 1
ATOM 812 C C . LEU A 1 108 ? 0.812 6.523 1.921 1.00 92.81 108 LEU A C 1
ATOM 814 O O . LEU A 1 108 ? 0.955 6.469 0.701 1.00 92.81 108 LEU A O 1
ATOM 818 N N . GLY A 1 109 ? 1.449 7.420 2.677 1.00 92.19 109 GLY A N 1
ATOM 819 C CA . GLY A 1 109 ? 2.367 8.420 2.133 1.00 92.19 109 GLY A CA 1
ATOM 820 C C . GLY A 1 109 ? 3.577 7.784 1.453 1.00 92.19 109 GLY A C 1
ATOM 821 O O . GLY A 1 109 ? 3.877 8.110 0.306 1.00 92.19 109 GLY A O 1
ATOM 822 N N . CYS A 1 110 ? 4.2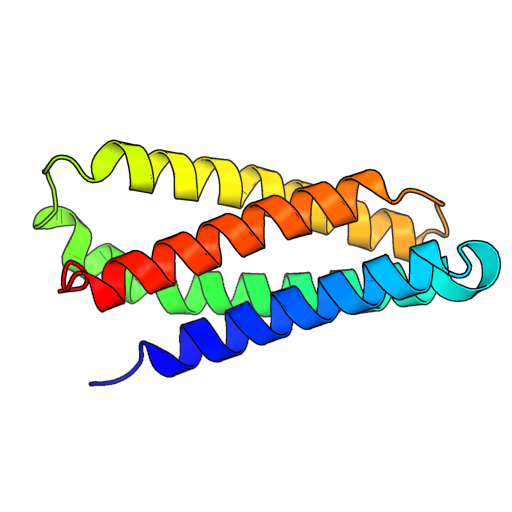23 6.823 2.121 1.00 93.62 110 CYS A N 1
ATOM 823 C CA . CYS A 1 110 ? 5.390 6.126 1.582 1.00 93.62 110 CYS A CA 1
ATOM 824 C C . CYS A 1 110 ? 5.062 5.361 0.293 1.00 93.62 110 CYS A C 1
ATOM 826 O O . CYS A 1 110 ? 5.770 5.487 -0.706 1.00 93.62 110 CYS A O 1
ATOM 828 N N . TRP A 1 111 ? 3.973 4.588 0.285 1.00 92.56 111 TRP A N 1
ATOM 829 C CA . TRP A 1 111 ? 3.595 3.791 -0.882 1.00 92.56 111 TRP A CA 1
ATOM 830 C C . TRP A 1 111 ? 3.080 4.649 -2.033 1.00 92.56 111 TRP A C 1
ATOM 832 O O . TRP A 1 111 ? 3.412 4.368 -3.181 1.00 92.56 111 TRP A O 1
ATOM 842 N N . THR A 1 112 ? 2.352 5.731 -1.747 1.00 92.31 112 THR A N 1
ATOM 843 C CA . THR A 1 112 ? 1.918 6.684 -2.780 1.00 92.31 112 THR A CA 1
ATOM 844 C C . THR A 1 112 ? 3.111 7.381 -3.419 1.00 92.31 112 THR A C 1
ATOM 846 O O . THR A 1 112 ? 3.173 7.482 -4.642 1.00 92.31 112 THR A O 1
ATOM 849 N N . PHE A 1 113 ? 4.092 7.811 -2.620 1.00 90.56 113 PHE A N 1
ATOM 850 C CA . PHE A 1 113 ? 5.315 8.407 -3.150 1.00 90.56 113 PHE A CA 1
ATOM 851 C C . PHE A 1 113 ? 6.061 7.422 -4.057 1.00 90.56 113 PHE A C 1
ATOM 853 O O . PHE A 1 113 ? 6.370 7.749 -5.200 1.00 90.56 113 PHE A O 1
ATOM 860 N N . ASN A 1 114 ? 6.276 6.191 -3.586 1.00 88.25 114 ASN A N 1
ATOM 861 C CA . ASN A 1 114 ? 6.947 5.145 -4.358 1.00 88.25 114 ASN A CA 1
ATOM 862 C C . ASN A 1 114 ? 6.204 4.799 -5.655 1.00 88.25 114 ASN A C 1
ATOM 864 O O . ASN A 1 114 ? 6.835 4.546 -6.681 1.00 88.25 114 ASN A O 1
ATOM 868 N N . TYR A 1 115 ? 4.873 4.824 -5.624 1.00 87.38 115 TYR A N 1
ATOM 869 C CA . TYR A 1 115 ? 4.027 4.603 -6.789 1.00 87.38 115 TYR A CA 1
ATOM 870 C C . TYR A 1 115 ? 4.152 5.727 -7.825 1.00 87.38 115 TYR A C 1
ATOM 872 O O . TYR A 1 115 ? 4.360 5.451 -9.006 1.00 87.38 115 TYR A O 1
ATOM 880 N N . ILE A 1 116 ? 4.093 6.990 -7.386 1.00 87.44 116 ILE A N 1
ATOM 881 C CA . ILE A 1 116 ? 4.291 8.159 -8.258 1.00 87.44 116 ILE A CA 1
ATOM 882 C C . ILE A 1 116 ? 5.703 8.151 -8.842 1.00 87.44 116 ILE A C 1
ATOM 884 O O . ILE A 1 116 ? 5.871 8.372 -10.039 1.00 87.44 116 ILE A O 1
ATOM 888 N N . GLN A 1 117 ? 6.712 7.854 -8.024 1.00 81.31 117 GLN A N 1
ATOM 889 C CA . GLN A 1 117 ? 8.090 7.733 -8.482 1.00 81.31 117 GLN A CA 1
ATOM 890 C C . GLN A 1 117 ? 8.221 6.668 -9.581 1.00 81.31 117 GLN A C 1
ATOM 892 O O . GLN A 1 117 ? 8.831 6.942 -10.612 1.00 81.31 117 GLN A O 1
ATOM 897 N N . GLY A 1 118 ? 7.610 5.491 -9.402 1.00 77.69 118 GLY A N 1
ATOM 898 C CA . GLY A 1 118 ? 7.578 4.450 -10.432 1.00 77.69 118 GLY A CA 1
ATOM 899 C C . GLY A 1 118 ? 6.917 4.928 -11.729 1.00 77.69 118 GLY A C 1
ATOM 900 O O . GLY A 1 118 ? 7.485 4.761 -12.808 1.00 77.69 118 GLY A O 1
ATOM 901 N N . LEU A 1 119 ? 5.760 5.598 -11.630 1.00 79.56 119 LEU A N 1
ATOM 902 C CA . LEU A 1 119 ? 5.068 6.162 -12.794 1.00 79.56 119 LEU A CA 1
ATOM 903 C C . LEU A 1 119 ? 5.953 7.164 -13.548 1.00 79.56 119 LEU A C 1
ATOM 905 O O . LEU A 1 119 ? 6.063 7.084 -14.771 1.00 79.56 119 LEU A O 1
ATOM 909 N N . LEU A 1 120 ? 6.615 8.076 -12.831 1.00 75.94 120 LEU A N 1
ATOM 910 C CA . LEU A 1 120 ? 7.515 9.067 -13.424 1.00 75.94 120 LEU A CA 1
ATOM 911 C C . LEU A 1 120 ? 8.687 8.409 -14.161 1.00 75.94 120 LEU A C 1
ATOM 913 O O . LEU A 1 120 ? 9.010 8.833 -15.268 1.00 75.94 120 LEU A O 1
ATOM 917 N N . SER A 1 121 ? 9.284 7.350 -13.607 1.00 69.12 121 SER A N 1
ATOM 918 C CA . SER A 1 121 ? 10.363 6.608 -14.275 1.00 69.12 121 SER A CA 1
ATOM 919 C C . SER A 1 121 ? 9.936 6.007 -15.619 1.00 69.12 121 SER A C 1
ATOM 921 O O . SER A 1 121 ? 10.755 5.930 -16.534 1.00 69.12 121 SER A O 1
ATOM 923 N N . ILE A 1 122 ? 8.661 5.637 -15.771 1.00 67.50 122 ILE A N 1
ATOM 924 C CA . ILE A 1 122 ? 8.111 5.164 -17.050 1.00 67.50 122 ILE A CA 1
ATOM 925 C C . ILE A 1 122 ? 7.880 6.312 -18.020 1.00 67.50 122 ILE A C 1
ATOM 927 O O . ILE A 1 122 ? 8.321 6.234 -19.164 1.00 67.50 122 ILE A O 1
ATOM 931 N N . PHE A 1 123 ? 7.199 7.375 -17.583 1.00 66.19 123 PHE A N 1
ATOM 932 C CA . PHE A 1 123 ? 6.891 8.511 -18.457 1.00 66.19 123 PHE A CA 1
ATOM 933 C C . PHE A 1 123 ? 8.150 9.221 -18.966 1.00 66.19 123 PHE A C 1
ATOM 935 O O . PHE A 1 123 ? 8.149 9.740 -20.078 1.00 66.19 123 PHE A O 1
ATOM 942 N N . LEU A 1 124 ? 9.228 9.208 -18.180 1.00 64.50 124 LEU A N 1
ATOM 943 C CA . LEU A 1 124 ? 10.526 9.766 -18.558 1.00 64.50 124 LEU A CA 1
ATOM 944 C C . LEU A 1 124 ? 11.387 8.807 -19.401 1.00 64.50 124 LEU A C 1
ATOM 946 O O . LEU A 1 124 ? 12.504 9.166 -19.758 1.00 64.50 124 LEU A O 1
ATOM 950 N N . GLY A 1 125 ? 10.903 7.598 -19.716 1.00 56.06 125 GLY A N 1
ATOM 951 C CA . GLY A 1 125 ? 11.628 6.627 -20.545 1.00 56.06 125 GLY A CA 1
ATOM 952 C C . GLY A 1 125 ? 12.895 6.055 -19.897 1.00 56.06 125 GLY A C 1
ATOM 953 O O . GLY A 1 125 ? 13.723 5.477 -20.590 1.00 56.06 125 GLY A O 1
ATOM 954 N N . VAL A 1 126 ? 13.054 6.214 -18.579 1.00 54.91 126 VAL A N 1
ATOM 955 C CA . VAL A 1 126 ? 14.211 5.713 -17.809 1.00 54.91 126 VAL A CA 1
ATOM 956 C C . VAL A 1 126 ? 14.010 4.247 -17.391 1.00 54.91 126 VAL A C 1
ATOM 958 O O . VAL A 1 126 ? 14.935 3.595 -16.921 1.00 54.91 126 VAL A O 1
ATOM 961 N N . GLY A 1 127 ? 12.803 3.705 -17.576 1.00 50.50 127 GLY A N 1
ATOM 962 C CA . GLY A 1 127 ? 12.519 2.275 -17.469 1.00 50.50 127 GLY A CA 1
ATOM 963 C C . GLY A 1 127 ? 12.872 1.530 -18.756 1.00 50.50 127 GLY A C 1
ATOM 964 O O . GLY A 1 127 ? 11.969 1.206 -19.527 1.00 50.50 127 GLY A O 1
ATOM 965 N N . LEU A 1 128 ? 14.165 1.282 -18.973 1.00 40.34 128 LEU A N 1
ATOM 966 C CA . LEU A 1 128 ? 14.683 0.259 -19.888 1.00 40.34 128 LEU A CA 1
ATOM 967 C C . LEU A 1 128 ? 15.298 -0.874 -19.072 1.00 40.34 128 LEU A C 1
ATOM 969 O O . LEU A 1 128 ? 16.102 -0.565 -18.164 1.00 40.34 128 LEU A O 1
#

Sequence (128 aa):
FFSHTGFYIIGGIAIISLATGTILYIINQEKFTKAHGLLAGTSLILTTINIITVIQPTASVLPILLQPTMFLQLLHIILGVIGYSAGIIAFLAGLSGHRSRIYGFIALGCWTFNYIQGLLSIFLGVGL